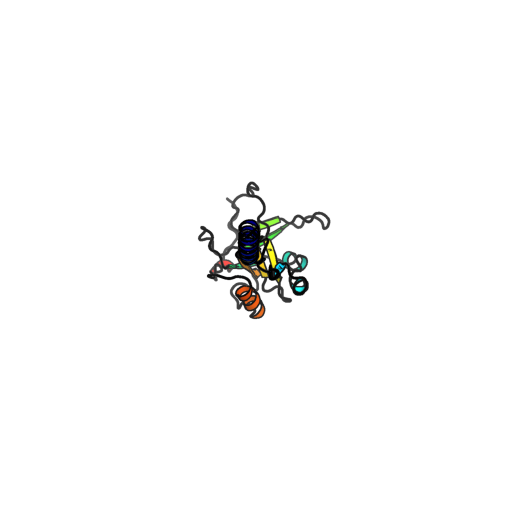Protein AF-A0A023G106-F1 (afdb_monomer_lite)

Foldseek 3Di:
DPPVVVVVVVVVVVVVVVVVVPPPPPPPPADFALLGDPVNVVFQPVVLLLPDADWKWQFKKQDDDPDLDFLWTWHFDDDDDPPDPDTDIDTLPPLDPPPVDDDFDWGWNGADPVSQKTKIWGDDDGLPDQTTITIIGHLVNAPHDDPPVRVVSCPVRHDHDMDGRYDPCSNVDDPPPRD

Secondary structure (DSSP, 8-state):
--HHHHHHHHHHHHHHHHHHH------PPP---TTT-GGGGGG--HHHHHT--SEEEEEEESS--S----S-EEEEEE---TT----EEEETT-SS--TTSPPPPEEEEEE-TTSS-EEEEE--SSTTSPP-EEEEEETTTTTSPPPHHHHHHHHHHS-S--EE---GGGGT---PPP-

InterPro domains:
  IPR012674 Calycin [G3DSA:2.40.128.20] (91-175)
  IPR012674 Calycin [SSF50814] (32-172)

Sequence (179 aa):
MTRITAFSVVVLLFALHLCNEARFAEAYPEKQPFEEAKKNFRYHNVLEAISITGRVYVVMRNYNISTQFLCLYSKRVKAYNETQSNWLLELQHLPDGSTSDPPKLHKLMYINKQRSCLIFVENRKSAREDARCQLMQPAAFAGGRIPLECLYVFNDNCPGSTVTIYRPLCKQLRVLPPK

Radius of gyration: 25.4 Å; chains: 1; bounding box: 67×38×84 Å

pLDDT: mean 77.55, std 18.08, range [32.44, 98.0]

Structure (mmCIF, N/CA/C/O backbone):
data_AF-A0A023G106-F1
#
_entry.id   AF-A0A023G106-F1
#
loop_
_atom_site.group_PDB
_atom_site.id
_atom_site.type_symbol
_atom_site.label_atom_id
_atom_site.label_alt_id
_atom_site.label_comp_id
_atom_site.label_asym_id
_atom_site.label_entity_id
_atom_site.label_seq_id
_atom_site.pdbx_PDB_ins_code
_atom_site.Cartn_x
_atom_site.Cartn_y
_atom_site.Cartn_z
_atom_site.occupancy
_atom_site.B_iso_or_equiv
_atom_site.auth_seq_id
_atom_site.auth_comp_id
_atom_site.auth_asym_id
_atom_site.auth_atom_id
_atom_site.pdbx_PDB_model_num
ATOM 1 N N . MET A 1 1 ? 54.312 6.713 -55.734 1.00 49.53 1 MET A N 1
ATOM 2 C CA . MET A 1 1 ? 52.884 7.106 -55.654 1.00 49.53 1 MET A CA 1
ATOM 3 C C . MET A 1 1 ? 51.944 5.973 -55.199 1.00 49.53 1 MET A C 1
ATOM 5 O O . MET A 1 1 ? 50.740 6.145 -55.251 1.00 49.53 1 MET A O 1
ATOM 9 N N . THR A 1 2 ? 52.450 4.848 -54.675 1.00 52.91 2 THR A N 1
ATOM 10 C CA . THR A 1 2 ? 51.646 3.661 -54.293 1.00 52.91 2 THR A CA 1
ATOM 11 C C . THR A 1 2 ? 51.512 3.426 -52.781 1.00 52.91 2 THR A C 1
ATOM 13 O O . THR A 1 2 ? 50.710 2.605 -52.359 1.00 52.91 2 THR A O 1
ATOM 16 N N . ARG A 1 3 ? 52.275 4.145 -51.941 1.00 51.62 3 ARG A N 1
ATOM 17 C CA . ARG A 1 3 ? 52.233 3.994 -50.471 1.00 51.62 3 ARG A CA 1
ATOM 18 C C . ARG A 1 3 ? 51.171 4.860 -49.780 1.00 51.62 3 ARG A C 1
ATOM 20 O O . ARG A 1 3 ? 50.691 4.491 -48.718 1.00 51.62 3 ARG A O 1
ATOM 27 N N . ILE A 1 4 ? 50.786 5.981 -50.392 1.00 51.75 4 ILE A N 1
ATOM 28 C CA . ILE A 1 4 ? 49.820 6.939 -49.822 1.00 51.75 4 ILE A CA 1
ATOM 29 C C . ILE A 1 4 ? 48.380 6.422 -49.984 1.00 51.75 4 ILE A C 1
ATOM 31 O O . ILE A 1 4 ? 47.559 6.565 -49.082 1.00 51.75 4 ILE A O 1
ATOM 35 N N . THR A 1 5 ? 48.091 5.741 -51.096 1.00 53.41 5 THR A N 1
ATOM 36 C CA . THR A 1 5 ? 46.780 5.138 -51.374 1.00 53.41 5 THR A CA 1
ATOM 37 C C . THR A 1 5 ? 46.470 3.975 -50.432 1.00 53.41 5 THR A C 1
ATOM 39 O O . THR A 1 5 ? 45.361 3.891 -49.915 1.00 53.41 5 THR A O 1
ATOM 42 N N . ALA A 1 6 ? 47.460 3.130 -50.125 1.00 57.78 6 ALA A N 1
ATOM 43 C CA . ALA A 1 6 ? 47.303 2.017 -49.186 1.00 57.78 6 ALA A CA 1
ATOM 44 C C . ALA A 1 6 ? 46.998 2.490 -47.752 1.00 57.78 6 ALA A C 1
ATOM 46 O O . ALA A 1 6 ? 46.154 1.908 -47.076 1.00 57.78 6 ALA A O 1
ATOM 47 N N . PHE A 1 7 ? 47.629 3.582 -47.307 1.00 59.16 7 PHE A N 1
ATOM 48 C CA . PHE A 1 7 ? 47.394 4.154 -45.977 1.00 59.16 7 PHE A CA 1
ATOM 49 C C . PHE A 1 7 ? 45.976 4.730 -45.841 1.00 59.16 7 PHE A C 1
ATOM 51 O O . PHE A 1 7 ? 45.316 4.514 -44.829 1.00 59.16 7 PHE A O 1
ATOM 58 N N . SER A 1 8 ? 45.473 5.394 -46.889 1.00 60.47 8 SER A N 1
ATOM 59 C CA . SER A 1 8 ? 44.097 5.916 -46.931 1.00 60.47 8 SER A CA 1
ATOM 60 C C . SER A 1 8 ? 43.037 4.814 -46.829 1.00 60.47 8 SER A C 1
ATOM 62 O O . SER A 1 8 ? 42.053 4.972 -46.110 1.00 60.47 8 SER A O 1
ATOM 64 N N . VAL A 1 9 ? 43.251 3.6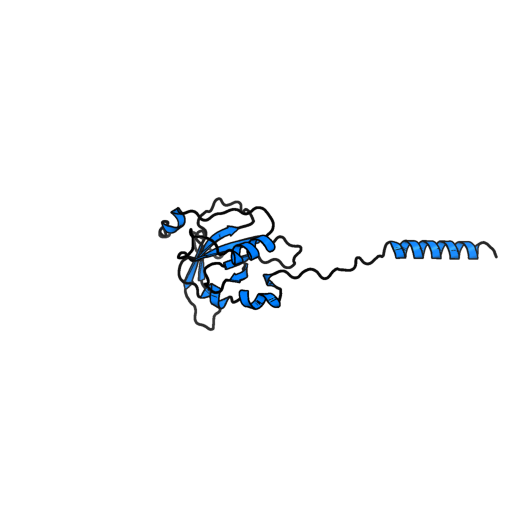75 -47.497 1.00 66.19 9 VAL A N 1
ATOM 65 C CA . VAL A 1 9 ? 42.309 2.542 -47.463 1.00 66.19 9 VAL A CA 1
ATOM 66 C C . VAL A 1 9 ? 42.271 1.886 -46.079 1.00 66.19 9 VAL A C 1
ATOM 68 O O . VAL A 1 9 ? 41.191 1.572 -45.583 1.00 66.19 9 VAL A O 1
ATOM 71 N N . VAL A 1 10 ? 43.421 1.731 -45.416 1.00 68.44 10 VAL A N 1
ATOM 72 C CA . VAL A 1 10 ? 43.486 1.144 -44.064 1.00 68.44 10 VAL A CA 1
ATOM 73 C C . VAL A 1 10 ? 42.825 2.053 -43.023 1.00 68.44 10 VAL A C 1
ATOM 75 O O . VAL A 1 10 ? 42.099 1.557 -42.164 1.00 68.44 10 VAL A O 1
ATOM 78 N N . VAL A 1 11 ? 43.003 3.376 -43.127 1.00 71.81 11 VAL A N 1
ATOM 79 C CA . VAL A 1 11 ? 42.341 4.348 -42.236 1.00 71.81 11 VAL A CA 1
ATOM 80 C C . VAL A 1 11 ? 40.819 4.328 -42.419 1.00 71.81 11 VAL A C 1
ATOM 82 O O . VAL A 1 11 ? 40.089 4.333 -41.430 1.00 71.81 11 VAL A O 1
ATOM 85 N N . LEU A 1 12 ? 40.329 4.234 -43.660 1.00 66.75 12 LEU A N 1
ATOM 86 C CA . LEU A 1 12 ? 38.895 4.114 -43.952 1.00 66.75 12 LEU A CA 1
ATOM 87 C C . LEU A 1 12 ? 38.294 2.808 -43.410 1.00 66.75 12 LEU A C 1
ATOM 89 O O . LEU A 1 12 ? 37.204 2.829 -42.843 1.00 66.75 12 LEU A O 1
ATOM 93 N N . LEU A 1 13 ? 39.005 1.683 -43.527 1.00 66.75 13 LEU A N 1
ATOM 94 C CA . LEU A 1 13 ? 38.556 0.398 -42.979 1.00 66.75 13 LEU A CA 1
ATOM 95 C C . LEU A 1 13 ? 38.524 0.400 -41.443 1.00 66.75 13 LEU A C 1
ATOM 97 O O . LEU A 1 13 ? 37.574 -0.119 -40.860 1.00 66.75 13 LEU A O 1
ATOM 101 N N . PHE A 1 14 ? 39.505 1.032 -40.788 1.00 66.12 14 PHE A N 1
ATOM 102 C CA . PHE A 1 14 ? 39.501 1.218 -39.332 1.00 66.12 14 PHE A CA 1
ATOM 103 C C . PHE A 1 14 ? 38.370 2.142 -38.868 1.00 66.12 14 PHE A C 1
ATOM 105 O O . PHE A 1 14 ? 37.708 1.835 -37.879 1.00 66.12 14 PHE A O 1
ATOM 112 N N . ALA A 1 15 ? 38.095 3.230 -39.594 1.00 66.75 15 ALA A N 1
ATOM 113 C CA . ALA A 1 15 ? 36.966 4.112 -39.302 1.00 66.75 15 ALA A CA 1
ATOM 114 C C . ALA A 1 15 ? 35.620 3.378 -39.439 1.00 66.75 15 ALA A C 1
ATOM 116 O O . ALA A 1 15 ? 34.765 3.505 -38.569 1.00 66.75 15 ALA A O 1
ATOM 117 N N . LEU A 1 16 ? 35.456 2.539 -40.469 1.00 62.75 16 LEU A N 1
ATOM 118 C CA . LEU A 1 16 ? 34.264 1.701 -40.645 1.00 62.75 16 LEU A CA 1
ATOM 119 C C . LEU A 1 16 ? 34.123 0.630 -39.547 1.00 62.75 16 LEU A C 1
ATOM 121 O O . LEU A 1 16 ? 33.004 0.344 -39.124 1.00 62.75 16 LEU A O 1
ATOM 125 N N . HIS A 1 17 ? 35.230 0.065 -39.050 1.00 60.53 17 HIS A N 1
ATOM 126 C CA . HIS A 1 17 ? 35.218 -0.853 -37.902 1.00 60.53 17 HIS A CA 1
ATOM 127 C C . HIS A 1 17 ? 34.831 -0.145 -36.597 1.00 60.53 17 HIS A C 1
ATOM 129 O O . HIS A 1 17 ? 33.982 -0.643 -35.860 1.00 60.53 17 HIS A O 1
ATOM 135 N N . LEU A 1 18 ? 35.376 1.049 -36.347 1.00 58.38 18 LEU A N 1
ATOM 136 C CA . LEU A 1 18 ? 35.023 1.877 -35.189 1.00 58.38 18 LEU A CA 1
ATOM 137 C C . LEU A 1 18 ? 33.567 2.377 -35.252 1.00 58.38 18 LEU A C 1
ATOM 139 O O . LEU A 1 18 ? 32.902 2.465 -34.222 1.00 58.38 18 LEU A O 1
ATOM 143 N N . CYS A 1 19 ? 33.028 2.631 -36.450 1.00 58.84 19 CYS A N 1
ATOM 144 C CA . CYS A 1 19 ? 31.607 2.938 -36.638 1.00 58.84 19 CYS A CA 1
ATOM 145 C C . CYS A 1 19 ? 30.682 1.742 -36.356 1.00 58.84 19 CYS A C 1
ATOM 147 O O . CYS A 1 19 ? 29.508 1.949 -36.061 1.00 58.84 19 CYS A O 1
ATOM 149 N N . ASN A 1 20 ? 31.181 0.504 -36.431 1.00 56.38 20 ASN A N 1
ATOM 150 C CA . ASN A 1 20 ? 30.381 -0.698 -36.180 1.00 56.38 20 ASN A CA 1
ATOM 151 C C . ASN A 1 20 ? 30.248 -1.010 -34.675 1.00 56.38 20 ASN A C 1
ATOM 153 O O . ASN A 1 20 ? 29.230 -1.560 -34.260 1.00 56.38 20 ASN A O 1
ATOM 157 N N . GLU A 1 21 ? 31.240 -0.621 -33.866 1.00 54.44 21 GLU A N 1
ATOM 158 C CA . GLU A 1 21 ? 31.198 -0.665 -32.391 1.00 54.44 21 GLU A CA 1
ATOM 159 C C . GLU A 1 21 ? 30.330 0.467 -31.813 1.00 54.44 21 GLU A C 1
ATOM 161 O O . GLU A 1 21 ? 29.665 0.298 -30.794 1.00 54.44 21 GLU A O 1
ATOM 166 N N . ALA A 1 22 ? 30.240 1.606 -32.509 1.00 51.50 22 ALA A N 1
ATOM 167 C CA . ALA A 1 22 ? 29.330 2.702 -32.180 1.00 51.50 22 ALA A CA 1
ATOM 168 C C . ALA A 1 22 ? 27.894 2.460 -32.689 1.00 51.50 22 ALA A C 1
ATOM 170 O O . ALA A 1 22 ? 27.212 3.387 -33.137 1.00 51.50 22 ALA A O 1
ATOM 171 N N . ARG A 1 23 ? 27.393 1.221 -32.606 1.00 55.25 23 ARG A N 1
ATOM 172 C CA . ARG A 1 23 ? 25.944 1.013 -32.617 1.00 55.25 23 ARG A CA 1
ATOM 173 C C . ARG A 1 23 ? 25.420 1.615 -31.325 1.00 55.25 23 ARG A C 1
ATOM 175 O O . ARG A 1 23 ? 25.536 1.015 -30.261 1.00 55.25 23 ARG A O 1
ATOM 182 N N . PHE A 1 24 ? 24.866 2.820 -31.428 1.00 48.75 24 PHE A N 1
ATOM 183 C CA . PHE A 1 24 ? 23.940 3.341 -30.438 1.00 48.75 24 PHE A CA 1
ATOM 184 C C . PHE A 1 24 ? 22.971 2.206 -30.112 1.00 48.75 24 PHE A C 1
ATOM 186 O O . PHE A 1 24 ? 22.191 1.794 -30.970 1.00 48.75 24 PHE A O 1
ATOM 193 N N . ALA A 1 25 ? 23.068 1.654 -28.902 1.00 55.44 25 ALA A N 1
ATOM 194 C CA . ALA A 1 25 ? 21.977 0.884 -28.348 1.00 55.44 25 ALA A CA 1
ATOM 195 C C . ALA A 1 25 ? 20.777 1.823 -28.421 1.00 55.44 25 ALA A C 1
ATOM 197 O O . ALA A 1 25 ? 20.755 2.840 -27.723 1.00 55.44 25 ALA A O 1
ATOM 198 N N . GLU A 1 26 ? 19.851 1.561 -29.343 1.00 47.78 26 GLU A N 1
ATOM 199 C CA . GLU A 1 26 ? 18.590 2.280 -29.385 1.00 47.78 26 GLU A CA 1
ATOM 200 C C . GLU A 1 26 ? 18.023 2.193 -27.972 1.00 47.78 26 GLU A C 1
ATOM 202 O O . GLU A 1 26 ? 17.746 1.103 -27.463 1.00 47.78 26 GLU A O 1
ATOM 207 N N . ALA A 1 27 ? 17.958 3.335 -27.287 1.00 57.91 27 ALA A N 1
ATOM 208 C CA . ALA A 1 27 ? 17.337 3.425 -25.986 1.00 57.91 27 ALA A CA 1
ATOM 209 C C . ALA A 1 27 ? 15.852 3.144 -26.210 1.00 57.91 27 ALA A C 1
ATOM 211 O O . ALA A 1 27 ? 15.074 4.059 -26.476 1.00 57.91 27 ALA A O 1
ATOM 212 N N . TYR A 1 28 ? 15.469 1.865 -26.174 1.00 55.12 28 TYR A N 1
ATOM 213 C CA . TYR A 1 28 ? 14.073 1.470 -26.188 1.00 55.12 28 TYR A CA 1
ATOM 214 C C . TYR A 1 28 ? 13.402 2.259 -25.063 1.00 55.12 28 TYR A C 1
ATOM 216 O O . TYR A 1 28 ? 13.918 2.224 -23.936 1.00 55.12 28 TYR A O 1
ATOM 224 N N . PRO A 1 29 ? 12.338 3.034 -25.348 1.00 64.25 29 PRO A N 1
ATOM 225 C CA . PRO A 1 29 ? 11.750 3.917 -24.359 1.00 64.25 29 PRO A CA 1
ATOM 226 C C . PRO A 1 29 ? 11.414 3.088 -23.127 1.00 64.25 29 PRO A C 1
ATOM 228 O O . PRO A 1 29 ? 10.677 2.102 -23.202 1.00 64.25 29 PRO A O 1
ATOM 231 N N . GLU A 1 30 ? 12.043 3.442 -22.008 1.00 69.75 30 GLU A N 1
ATOM 232 C CA . GLU A 1 30 ? 11.903 2.677 -20.784 1.00 69.75 30 GLU A CA 1
ATOM 233 C C . GLU A 1 30 ? 10.422 2.643 -20.410 1.00 69.75 30 GLU A C 1
ATOM 235 O O . GLU A 1 30 ? 9.760 3.683 -20.344 1.00 69.75 30 GLU A O 1
ATOM 240 N N . LYS A 1 31 ? 9.878 1.435 -20.218 1.00 81.44 31 LYS A N 1
ATOM 241 C CA . LYS A 1 31 ? 8.476 1.267 -19.839 1.00 81.44 31 LYS A CA 1
ATOM 242 C C . LYS A 1 31 ? 8.258 2.036 -18.541 1.00 81.44 31 LYS A C 1
ATOM 244 O O . LYS A 1 31 ? 8.803 1.667 -17.511 1.00 81.44 31 LYS A O 1
ATOM 249 N N . GLN A 1 32 ? 7.452 3.090 -18.591 1.00 88.88 32 GLN A N 1
ATOM 250 C CA . GLN A 1 32 ? 7.155 3.898 -17.416 1.00 88.88 32 GLN A CA 1
ATOM 251 C C . GLN A 1 32 ? 6.528 3.025 -16.304 1.00 88.88 32 GLN A C 1
ATOM 253 O O . GLN A 1 32 ? 5.635 2.223 -16.613 1.00 88.88 32 GLN A O 1
ATOM 258 N N . PRO A 1 33 ? 6.955 3.168 -15.032 1.00 92.56 33 PRO A N 1
ATOM 259 C CA . PRO A 1 33 ? 6.344 2.467 -13.903 1.00 92.56 33 PRO A CA 1
ATOM 260 C C . PRO A 1 33 ? 4.827 2.684 -13.819 1.00 92.56 33 PRO A C 1
ATOM 262 O O . PRO A 1 33 ? 4.320 3.734 -14.220 1.00 92.56 33 PRO A O 1
ATOM 265 N N . PHE A 1 34 ? 4.090 1.708 -13.274 1.00 94.00 34 PHE A N 1
ATOM 266 C CA . PHE A 1 34 ? 2.625 1.772 -13.169 1.00 94.00 34 PHE A CA 1
ATOM 267 C C . PHE A 1 34 ? 2.150 3.052 -12.486 1.00 94.00 34 PHE A C 1
ATOM 269 O O . PHE A 1 34 ? 1.253 3.720 -13.003 1.00 94.00 34 PHE A O 1
ATOM 276 N N . GLU A 1 35 ? 2.781 3.380 -11.359 1.00 92.00 35 GLU A N 1
ATOM 277 C CA . GLU A 1 35 ? 2.484 4.525 -10.502 1.00 92.00 35 GLU A CA 1
ATOM 278 C C . GLU A 1 35 ? 2.799 5.880 -11.164 1.00 92.00 35 GLU A C 1
ATOM 280 O O . GLU A 1 35 ? 2.272 6.908 -10.750 1.00 92.00 35 GLU A O 1
ATOM 285 N N . GLU A 1 36 ? 3.592 5.877 -12.238 1.00 91.62 36 GLU A N 1
ATOM 286 C CA . GLU A 1 36 ? 3.978 7.073 -12.995 1.00 91.62 36 GLU A CA 1
ATOM 287 C C . GLU A 1 36 ? 3.177 7.223 -14.301 1.00 91.62 36 GLU A C 1
ATOM 289 O O . GLU A 1 36 ? 3.046 8.317 -14.852 1.00 91.62 36 GLU A O 1
ATOM 294 N N . ALA A 1 37 ? 2.607 6.133 -14.822 1.00 91.75 37 ALA A N 1
ATOM 295 C CA . ALA A 1 37 ? 1.931 6.134 -16.112 1.00 91.75 37 ALA A CA 1
ATOM 296 C C . ALA A 1 37 ? 0.587 6.885 -16.071 1.00 91.75 37 ALA A C 1
ATOM 298 O O . ALA A 1 37 ? -0.357 6.471 -15.398 1.00 91.75 37 ALA A O 1
ATOM 299 N N . LYS A 1 38 ? 0.443 7.931 -16.900 1.00 94.00 38 LYS A N 1
ATOM 300 C CA . LYS A 1 38 ? -0.760 8.793 -16.967 1.00 94.00 38 LYS A CA 1
ATOM 301 C C . LYS A 1 38 ? -2.078 8.022 -17.116 1.00 94.00 38 LYS A C 1
ATOM 303 O O . LYS A 1 38 ? -3.087 8.388 -16.519 1.00 94.00 38 LYS A O 1
ATOM 308 N N . LYS A 1 39 ? -2.075 6.925 -17.882 1.00 94.94 39 LYS A N 1
ATOM 309 C CA . LYS A 1 39 ? -3.253 6.058 -18.081 1.00 94.94 39 LYS A CA 1
ATOM 310 C C . LYS A 1 39 ? -3.794 5.441 -16.779 1.00 94.94 39 LYS A C 1
ATOM 312 O O . LYS A 1 39 ? -4.968 5.086 -16.719 1.00 94.94 39 LYS A O 1
ATOM 317 N N . ASN A 1 40 ? -2.958 5.338 -15.744 1.00 95.50 40 ASN A N 1
ATOM 318 C CA . ASN A 1 40 ? -3.290 4.733 -14.457 1.00 95.50 40 ASN A CA 1
ATOM 319 C C . ASN A 1 40 ? -3.707 5.755 -13.392 1.00 95.50 40 ASN A C 1
ATOM 321 O O . ASN A 1 40 ? -4.156 5.348 -12.326 1.00 95.50 40 ASN A O 1
ATOM 325 N N . PHE A 1 41 ? -3.652 7.064 -13.668 1.00 94.44 41 PHE A N 1
ATOM 326 C CA . PHE A 1 41 ? -3.894 8.112 -12.661 1.00 94.44 41 PHE A CA 1
ATOM 327 C C . PHE A 1 41 ? -5.265 8.024 -11.977 1.00 94.44 41 PHE A C 1
ATOM 329 O O . PHE A 1 41 ? -5.411 8.435 -10.829 1.00 94.44 41 PHE A O 1
ATOM 336 N N . ARG A 1 42 ? -6.254 7.398 -12.629 1.00 95.25 42 ARG A N 1
ATOM 337 C CA . ARG A 1 42 ? -7.556 7.064 -12.025 1.00 95.25 42 ARG A CA 1
ATOM 338 C C . ARG A 1 42 ? -7.468 6.185 -10.766 1.00 95.25 42 ARG A C 1
ATOM 340 O O . ARG A 1 42 ? -8.449 6.104 -10.040 1.00 95.25 42 ARG A O 1
ATOM 347 N N . TYR A 1 43 ? -6.344 5.506 -10.535 1.00 96.75 43 TYR A N 1
ATOM 348 C CA . TYR A 1 43 ? -6.089 4.652 -9.371 1.00 96.75 43 TYR A CA 1
ATOM 349 C C . TYR A 1 43 ? -5.153 5.306 -8.345 1.00 96.75 43 TYR A C 1
ATOM 351 O O . TYR A 1 43 ? -4.799 4.663 -7.362 1.00 96.75 43 TYR A O 1
ATOM 359 N N . HIS A 1 44 ? -4.714 6.551 -8.566 1.00 95.06 44 HIS A N 1
ATOM 360 C CA . HIS A 1 44 ? -3.712 7.230 -7.732 1.00 95.06 44 HIS A CA 1
ATOM 361 C C . HIS A 1 44 ? -4.330 8.379 -6.919 1.00 95.06 44 HIS A C 1
ATOM 363 O O . HIS A 1 44 ? -3.658 9.357 -6.590 1.00 95.06 44 HIS A O 1
ATOM 369 N N . ASN A 1 45 ? -5.622 8.288 -6.586 1.00 92.31 45 ASN A N 1
ATOM 370 C CA . ASN A 1 45 ? -6.289 9.306 -5.783 1.00 92.31 45 ASN A CA 1
ATOM 371 C C . ASN A 1 45 ? -5.854 9.209 -4.311 1.00 92.31 45 ASN A C 1
ATOM 373 O O . ASN A 1 45 ? -6.433 8.470 -3.512 1.00 92.31 45 ASN A O 1
ATOM 377 N N . VAL A 1 46 ? -4.831 9.984 -3.946 1.00 88.12 46 VAL A N 1
ATOM 378 C CA . VAL A 1 46 ? -4.306 10.027 -2.574 1.00 88.12 46 VAL A CA 1
ATOM 379 C C . VAL A 1 46 ? -5.376 10.489 -1.583 1.00 88.12 46 VAL A C 1
ATOM 381 O O . VAL A 1 46 ? -5.401 9.987 -0.462 1.00 88.12 46 VAL A O 1
ATOM 384 N N . LEU A 1 47 ? -6.307 11.362 -1.997 1.00 87.94 47 LEU A N 1
ATOM 385 C CA . LEU A 1 47 ? -7.408 11.809 -1.137 1.00 87.94 47 LEU A CA 1
ATOM 386 C C . LEU A 1 47 ? -8.323 10.644 -0.730 1.00 87.94 47 LEU A C 1
ATOM 388 O O . LEU A 1 47 ? -8.774 10.578 0.414 1.00 87.94 47 LEU A O 1
ATOM 392 N N . GLU A 1 48 ? -8.547 9.674 -1.620 1.00 91.62 48 GLU A N 1
ATOM 393 C CA . GLU A 1 48 ? -9.308 8.468 -1.279 1.00 91.62 48 GLU A CA 1
ATOM 394 C C . GLU A 1 48 ? -8.567 7.600 -0.263 1.00 91.62 48 GLU A C 1
ATOM 396 O O . GLU A 1 48 ? -9.188 7.147 0.699 1.00 91.62 48 GLU A O 1
ATOM 401 N N . ALA A 1 49 ? -7.251 7.428 -0.418 1.00 90.38 49 ALA A N 1
ATOM 402 C CA . ALA A 1 49 ? -6.438 6.655 0.518 1.00 90.38 49 ALA A CA 1
ATOM 403 C C . ALA A 1 49 ? -6.405 7.290 1.919 1.00 90.38 49 ALA A C 1
ATOM 405 O O . ALA A 1 49 ? -6.641 6.602 2.913 1.00 90.38 49 ALA A O 1
ATOM 406 N N . ILE A 1 50 ? -6.188 8.607 2.015 1.00 86.06 50 ILE A N 1
ATOM 407 C CA . ILE A 1 50 ? -6.157 9.314 3.310 1.00 86.06 50 ILE A CA 1
ATOM 408 C C . ILE A 1 50 ? -7.540 9.430 3.959 1.00 86.06 50 ILE A C 1
ATOM 410 O O . ILE A 1 50 ? -7.623 9.674 5.164 1.00 86.06 50 ILE A O 1
ATOM 414 N N . SER A 1 51 ? -8.625 9.296 3.185 1.00 89.12 51 SER A N 1
ATOM 415 C CA . SER A 1 51 ? -9.998 9.349 3.705 1.00 89.12 51 SER A CA 1
ATOM 416 C C . SER A 1 51 ? -10.393 8.096 4.492 1.00 89.12 51 SER A C 1
ATOM 418 O O . SER A 1 51 ? -11.390 8.127 5.214 1.00 89.12 51 SER A O 1
ATOM 420 N N . ILE A 1 52 ? -9.623 7.007 4.374 1.00 90.38 52 ILE A N 1
ATOM 421 C CA . ILE A 1 52 ? -9.902 5.741 5.055 1.00 90.38 52 ILE A CA 1
ATOM 422 C C . ILE A 1 52 ? -9.765 5.926 6.568 1.00 90.38 52 ILE A C 1
ATOM 424 O O . ILE A 1 52 ? -8.749 6.401 7.078 1.00 90.38 52 ILE A O 1
ATOM 428 N N . THR A 1 53 ? -10.807 5.536 7.297 1.00 87.44 53 THR A N 1
ATOM 429 C CA . THR A 1 53 ? -10.855 5.622 8.755 1.00 87.44 53 THR A CA 1
ATOM 430 C C . THR A 1 53 ? -10.395 4.316 9.405 1.00 87.44 53 THR A C 1
ATOM 432 O O . THR A 1 53 ? -10.572 3.221 8.871 1.00 87.44 53 THR A O 1
ATOM 435 N N . GLY A 1 54 ? -9.801 4.425 10.595 1.00 87.62 54 GLY A N 1
ATOM 436 C CA . GLY A 1 54 ? -9.309 3.270 11.346 1.00 87.62 54 GLY A CA 1
ATOM 437 C C . GLY A 1 54 ? -7.943 2.762 10.876 1.00 87.62 54 GLY A C 1
ATOM 438 O O . GLY A 1 54 ? -7.150 3.504 10.301 1.00 87.62 54 GLY A O 1
ATOM 439 N N . ARG A 1 55 ? -7.639 1.502 11.211 1.00 89.75 55 ARG A N 1
ATOM 440 C CA . ARG A 1 55 ? -6.369 0.855 10.857 1.00 89.75 55 ARG A CA 1
ATOM 441 C C . ARG A 1 55 ? -6.408 0.355 9.417 1.00 89.75 55 ARG A C 1
ATOM 443 O O . ARG A 1 55 ? -7.375 -0.295 9.014 1.00 89.75 55 ARG A O 1
ATOM 450 N N . VAL A 1 56 ? -5.319 0.569 8.694 1.00 93.12 56 VAL A N 1
ATOM 451 C CA . VAL A 1 56 ? -5.050 -0.013 7.381 1.00 93.12 56 VAL A CA 1
ATOM 452 C C . VAL A 1 56 ? -3.840 -0.923 7.526 1.00 93.12 56 VAL A C 1
ATOM 454 O O . VAL A 1 56 ? -2.730 -0.458 7.765 1.00 93.12 56 VAL A O 1
ATOM 457 N N . TYR A 1 57 ? -4.064 -2.230 7.454 1.00 93.44 57 TYR A N 1
ATOM 458 C CA . TYR A 1 57 ? -3.036 -3.237 7.690 1.00 93.44 57 TYR A CA 1
ATOM 459 C C . TYR A 1 57 ? -2.254 -3.527 6.418 1.00 93.44 57 TYR A C 1
ATOM 461 O O . TYR A 1 57 ? -2.852 -3.705 5.361 1.00 93.44 57 TYR A O 1
ATOM 469 N N . VAL A 1 58 ? -0.938 -3.674 6.536 1.00 93.06 58 VAL A N 1
ATOM 470 C CA . VAL A 1 58 ? -0.108 -4.303 5.511 1.00 93.06 58 VAL A CA 1
ATOM 471 C C . VAL A 1 58 ? -0.399 -5.799 5.531 1.00 93.06 58 VAL A C 1
ATOM 473 O O . VAL A 1 58 ? -0.152 -6.488 6.523 1.00 93.06 58 VAL A O 1
ATOM 476 N N . VAL A 1 59 ? -0.947 -6.301 4.430 1.00 94.31 59 VAL A N 1
ATOM 477 C CA . VAL A 1 59 ? -1.300 -7.711 4.273 1.00 94.31 59 VAL A CA 1
ATOM 478 C C . VAL A 1 59 ? -0.117 -8.494 3.729 1.00 94.31 59 VAL A C 1
ATOM 480 O O . VAL A 1 59 ? 0.265 -9.512 4.311 1.00 94.31 59 VAL A O 1
ATOM 483 N N . MET A 1 60 ? 0.504 -7.984 2.666 1.00 92.56 60 MET A N 1
ATOM 484 C CA . MET A 1 60 ? 1.654 -8.610 2.017 1.00 92.56 60 MET A CA 1
ATOM 485 C C . MET A 1 60 ? 2.628 -7.581 1.441 1.00 92.56 60 MET A C 1
ATOM 487 O O . MET A 1 60 ? 2.270 -6.424 1.213 1.00 92.56 60 MET A O 1
ATOM 491 N N . ARG A 1 61 ? 3.861 -8.024 1.200 1.00 93.19 61 ARG A N 1
ATOM 492 C CA . ARG A 1 61 ? 4.937 -7.248 0.569 1.00 93.19 61 ARG A CA 1
ATOM 493 C C . ARG A 1 61 ? 5.865 -8.162 -0.229 1.00 93.19 61 ARG A C 1
ATOM 495 O O . ARG A 1 61 ? 5.963 -9.341 0.103 1.00 93.19 61 ARG A O 1
ATOM 502 N N . ASN A 1 62 ? 6.569 -7.627 -1.221 1.00 93.44 62 ASN A N 1
ATOM 503 C CA . ASN A 1 62 ? 7.515 -8.380 -2.064 1.00 93.44 62 ASN A CA 1
ATOM 504 C C . ASN A 1 62 ? 8.992 -8.167 -1.681 1.00 93.44 62 ASN A C 1
ATOM 506 O O . ASN A 1 62 ? 9.900 -8.428 -2.462 1.00 93.44 62 ASN A O 1
ATOM 510 N N . TYR A 1 63 ? 9.243 -7.660 -0.477 1.00 88.19 63 TYR A N 1
ATOM 511 C CA . TYR A 1 63 ? 10.586 -7.455 0.042 1.00 88.19 63 TYR A CA 1
ATOM 512 C C . TYR A 1 63 ? 10.646 -7.853 1.508 1.00 88.19 63 TYR A C 1
ATOM 514 O O . TYR A 1 63 ? 9.684 -7.697 2.271 1.00 88.19 63 TYR A O 1
ATOM 522 N N . ASN A 1 64 ? 11.801 -8.368 1.914 1.00 73.44 64 ASN A N 1
ATOM 523 C CA . ASN A 1 64 ? 12.060 -8.624 3.315 1.00 73.44 64 ASN A CA 1
ATOM 524 C C . ASN A 1 64 ? 12.668 -7.377 3.960 1.00 73.44 64 ASN A C 1
ATOM 526 O O . ASN A 1 64 ? 13.499 -6.688 3.369 1.00 73.44 64 ASN A O 1
ATOM 530 N N . ILE A 1 65 ? 12.266 -7.096 5.189 1.00 66.81 65 ILE A N 1
ATOM 531 C CA . ILE A 1 65 ? 13.013 -6.199 6.067 1.00 66.81 65 ILE A CA 1
ATOM 532 C C . ILE A 1 65 ? 13.499 -7.061 7.222 1.00 66.81 65 ILE A C 1
ATOM 534 O O . ILE A 1 65 ? 12.825 -8.021 7.580 1.00 66.81 65 ILE A O 1
ATOM 538 N N . SER A 1 66 ? 14.639 -6.713 7.816 1.00 56.84 66 SER A N 1
ATOM 539 C CA . SER A 1 66 ? 15.266 -7.437 8.941 1.00 56.84 66 SER A CA 1
ATOM 540 C C . SER A 1 66 ? 14.348 -7.629 10.168 1.00 56.84 66 SER A C 1
ATOM 542 O O . SER A 1 66 ? 14.715 -8.236 11.167 1.00 56.84 66 SER A O 1
ATOM 544 N N . THR A 1 67 ? 13.126 -7.107 10.122 1.00 58.09 67 THR A N 1
ATOM 545 C CA . THR A 1 67 ? 12.190 -7.146 11.223 1.00 58.09 67 THR A CA 1
ATOM 546 C C . THR A 1 67 ? 11.150 -8.249 11.030 1.00 58.09 67 THR A C 1
ATOM 548 O O . THR A 1 67 ? 10.439 -8.322 10.024 1.00 58.09 67 THR A O 1
ATOM 551 N N . GLN A 1 68 ? 11.009 -9.090 12.055 1.00 58.38 68 GLN A N 1
ATOM 552 C CA . GLN A 1 68 ? 9.948 -10.097 12.182 1.00 58.38 68 GLN A CA 1
ATOM 553 C C . GLN A 1 68 ? 8.571 -9.463 12.476 1.00 58.38 68 GLN A C 1
ATOM 555 O O . GLN A 1 68 ? 7.652 -10.143 12.930 1.00 58.38 68 GLN A O 1
ATOM 560 N N . PHE A 1 69 ? 8.421 -8.150 12.273 1.00 67.12 69 PHE A N 1
ATOM 561 C CA . PHE A 1 69 ? 7.238 -7.407 12.679 1.00 67.12 69 PHE A CA 1
ATOM 562 C C . PHE A 1 69 ? 6.037 -7.788 11.812 1.00 67.12 69 PHE A C 1
ATOM 564 O O . PHE A 1 69 ? 5.934 -7.438 10.633 1.00 67.12 69 PHE A O 1
ATOM 571 N N . LEU A 1 70 ? 5.129 -8.532 12.434 1.00 80.50 70 LEU A N 1
ATOM 572 C CA . LEU A 1 70 ? 3.814 -8.872 11.913 1.00 80.50 70 LEU A CA 1
ATOM 573 C C . LEU A 1 70 ? 2.824 -7.747 12.228 1.00 80.50 70 LEU A C 1
ATOM 575 O O . LEU A 1 70 ? 3.096 -6.857 13.032 1.00 80.50 70 LEU A O 1
ATOM 579 N N . CYS A 1 71 ? 1.645 -7.810 11.612 1.00 86.69 71 CYS A N 1
ATOM 580 C CA . CYS A 1 71 ? 0.522 -6.919 11.914 1.00 86.69 71 CYS A CA 1
ATOM 581 C C . CYS A 1 71 ? 0.729 -5.427 11.624 1.00 86.69 71 CYS A C 1
ATOM 583 O O . CYS A 1 71 ? -0.117 -4.644 12.039 1.00 86.69 71 CYS A O 1
ATOM 585 N N . LEU A 1 72 ? 1.772 -5.035 10.878 1.00 87.12 72 LEU A N 1
ATOM 586 C CA . LEU A 1 72 ? 2.022 -3.635 10.518 1.00 87.12 72 LEU A CA 1
ATOM 587 C C . LEU A 1 72 ? 0.748 -2.953 10.005 1.00 87.12 72 LEU A C 1
ATOM 589 O O . LEU A 1 72 ? 0.070 -3.475 9.121 1.00 87.12 72 LEU A O 1
ATOM 593 N N . TYR A 1 73 ? 0.441 -1.778 10.546 1.00 88.12 73 TYR A N 1
ATOM 594 C CA . TYR A 1 73 ? -0.656 -0.940 10.085 1.00 88.12 73 TYR A CA 1
ATOM 595 C C . TYR A 1 73 ? -0.252 0.528 10.054 1.00 88.12 73 TYR A C 1
ATOM 597 O O . TYR A 1 73 ? 0.684 0.940 10.743 1.00 88.12 73 TYR A O 1
ATOM 605 N N . SER A 1 74 ? -1.017 1.308 9.297 1.00 86.19 74 SER A N 1
ATOM 606 C CA . SER A 1 74 ? -1.101 2.757 9.437 1.00 86.19 74 SER A CA 1
ATOM 607 C C . SER A 1 74 ? -2.484 3.159 9.946 1.00 86.19 74 SER A C 1
ATOM 609 O O . SER A 1 74 ? -3.491 2.492 9.685 1.00 86.19 74 SER A O 1
ATOM 611 N N . LYS A 1 75 ? -2.541 4.234 10.728 1.00 85.12 75 LYS A N 1
ATOM 612 C CA . LYS A 1 75 ? -3.792 4.841 11.188 1.00 85.12 75 LYS A CA 1
ATOM 613 C C . LYS A 1 75 ? -3.630 6.353 11.208 1.00 85.12 75 LYS A C 1
ATOM 615 O O . LYS A 1 75 ? -2.644 6.868 11.726 1.00 85.12 75 LYS A O 1
ATOM 620 N N . ARG A 1 76 ? -4.617 7.076 10.685 1.00 80.19 76 ARG A N 1
ATOM 621 C CA . ARG A 1 76 ? -4.665 8.539 10.793 1.00 80.19 76 ARG A CA 1
ATOM 622 C C . ARG A 1 76 ? -4.951 8.939 12.243 1.00 80.19 76 ARG A C 1
ATOM 624 O O . ARG A 1 76 ? -5.988 8.552 12.785 1.00 80.19 76 ARG A O 1
ATOM 631 N N . VAL A 1 77 ? -4.044 9.700 12.857 1.00 70.38 77 VAL A N 1
ATOM 632 C CA . VAL A 1 77 ? -4.141 10.133 14.266 1.00 70.38 77 VAL A CA 1
ATOM 633 C C . VAL A 1 77 ? -4.806 11.492 14.381 1.00 70.38 77 VAL A C 1
ATOM 635 O O . VAL A 1 77 ? -5.704 11.671 15.198 1.00 70.38 77 VAL A O 1
ATOM 638 N N . LYS A 1 78 ? -4.381 12.453 13.555 1.00 66.69 78 LYS A N 1
ATOM 639 C CA . LYS A 1 78 ? -4.878 13.825 13.626 1.00 66.69 78 LYS A CA 1
ATOM 640 C C . LYS A 1 78 ? -4.998 14.437 12.245 1.00 66.69 78 LYS A C 1
ATOM 642 O O . LYS A 1 78 ? -4.117 14.264 11.401 1.00 66.69 78 LYS A O 1
ATOM 647 N N . ALA A 1 79 ? -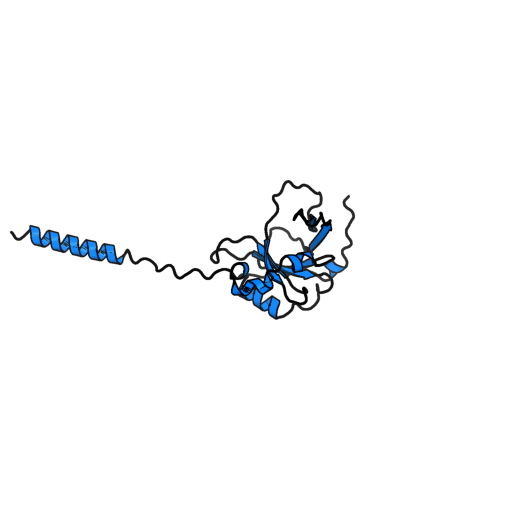6.100 15.154 12.062 1.00 59.75 79 ALA A N 1
ATOM 648 C CA . ALA A 1 79 ? -6.297 16.031 10.937 1.00 59.75 79 ALA A CA 1
ATOM 649 C C . ALA A 1 79 ? -5.801 17.445 11.288 1.00 59.75 79 ALA A C 1
ATOM 651 O O . ALA A 1 79 ? -6.329 18.033 12.228 1.00 59.75 79 ALA A O 1
ATOM 652 N N . TYR A 1 80 ? -4.784 17.970 10.599 1.00 54.59 80 TYR A N 1
ATOM 653 C CA . TYR A 1 80 ? -4.478 19.406 10.640 1.00 54.59 80 TYR A CA 1
ATOM 654 C C . TYR A 1 80 ? -5.286 20.096 9.529 1.00 54.59 80 TYR A C 1
ATOM 656 O O . TYR A 1 80 ? -5.616 19.448 8.541 1.00 54.59 80 TYR A O 1
ATOM 664 N N . ASN A 1 81 ? -5.708 21.349 9.744 1.00 53.62 81 ASN A N 1
ATOM 665 C CA . ASN A 1 81 ? -6.633 22.084 8.863 1.00 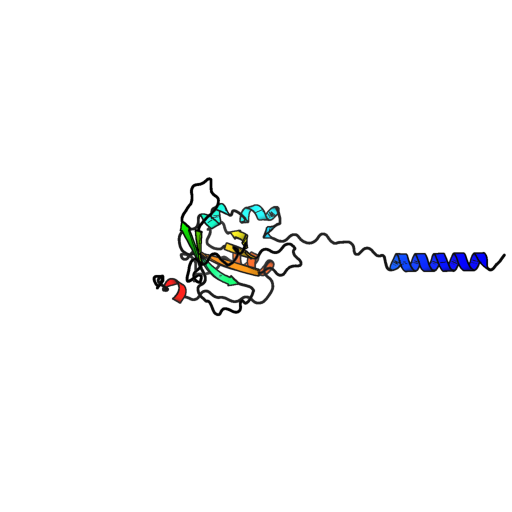53.62 81 ASN A CA 1
ATOM 666 C C . ASN A 1 81 ? -6.294 21.946 7.366 1.00 53.62 81 ASN A C 1
ATOM 668 O O . ASN A 1 81 ? -5.127 21.825 7.009 1.00 53.62 81 ASN A O 1
ATOM 672 N N . GLU A 1 82 ? -7.315 22.044 6.503 1.00 52.47 82 GLU A N 1
ATOM 673 C CA . GLU A 1 82 ? -7.290 21.766 5.049 1.00 52.47 82 GLU A CA 1
ATOM 674 C C . GLU A 1 82 ? -6.153 22.436 4.249 1.00 52.47 82 GLU A C 1
ATOM 676 O O . GLU A 1 82 ? -5.817 21.984 3.157 1.00 52.47 82 GLU A O 1
ATOM 681 N N . THR A 1 83 ? -5.532 23.487 4.787 1.00 50.69 83 THR A N 1
ATOM 682 C CA . THR A 1 83 ? -4.418 24.225 4.176 1.00 50.69 83 THR A CA 1
ATOM 683 C C . THR A 1 83 ? -3.020 23.747 4.584 1.00 50.69 83 THR A C 1
ATOM 685 O O . THR A 1 83 ? -2.039 24.154 3.963 1.00 50.69 83 THR A O 1
ATOM 688 N N . GLN A 1 84 ? -2.889 22.871 5.584 1.00 45.53 84 GLN A N 1
ATOM 689 C CA . GLN A 1 84 ? -1.625 22.236 5.962 1.00 45.53 84 GLN A CA 1
ATOM 690 C C . GLN A 1 84 ? -1.695 20.744 5.638 1.00 45.53 84 GLN A C 1
ATOM 692 O O . GLN A 1 84 ? -2.211 19.950 6.418 1.00 45.53 84 GLN A O 1
ATOM 697 N N . SER A 1 85 ? -1.129 20.360 4.493 1.00 48.09 85 SER A N 1
ATOM 698 C CA . SER A 1 85 ? -1.061 18.995 3.940 1.00 48.09 85 SER A CA 1
ATOM 699 C C . SER A 1 85 ? -0.294 17.961 4.792 1.00 48.09 85 SER A C 1
ATOM 701 O O . SER A 1 85 ? 0.161 16.943 4.269 1.00 48.09 85 SER A O 1
ATOM 703 N N . ASN A 1 86 ? -0.133 18.198 6.094 1.00 53.84 86 ASN A N 1
ATOM 704 C CA . ASN A 1 86 ? 0.638 17.371 7.010 1.00 53.84 86 ASN A CA 1
ATOM 705 C C . ASN A 1 86 ? -0.315 16.545 7.886 1.00 53.84 86 ASN A C 1
ATOM 707 O O . ASN A 1 86 ? -0.979 17.064 8.783 1.00 53.84 86 ASN A O 1
ATOM 711 N N . TRP A 1 87 ? -0.362 15.235 7.644 1.00 52.72 87 TRP A N 1
ATOM 712 C CA . TRP A 1 87 ? -1.144 14.285 8.437 1.00 52.72 87 TRP A CA 1
ATOM 713 C C . TRP A 1 87 ? -0.230 13.460 9.342 1.00 52.72 87 TRP A C 1
ATOM 715 O O . TRP A 1 87 ? 0.795 12.951 8.890 1.00 52.72 87 TRP A O 1
ATOM 725 N N . LEU A 1 88 ? -0.622 13.270 10.606 1.00 56.91 88 LEU A N 1
ATOM 726 C CA . LEU A 1 88 ? 0.077 12.349 11.506 1.00 56.91 88 LEU A CA 1
ATOM 727 C C . LEU A 1 88 ? -0.462 10.928 11.314 1.00 56.91 88 LEU A C 1
ATOM 729 O O . LEU A 1 88 ? -1.651 10.665 11.537 1.00 56.91 88 LEU A O 1
ATOM 733 N N . LEU A 1 89 ? 0.426 10.021 10.908 1.00 60.47 89 LEU A N 1
ATOM 734 C CA . LEU A 1 89 ? 0.166 8.589 10.805 1.00 60.47 89 LEU A CA 1
ATOM 735 C C . LEU A 1 89 ? 0.808 7.869 11.993 1.00 60.47 89 LEU A C 1
ATOM 737 O O . LEU A 1 89 ? 2.012 7.960 12.206 1.00 60.47 89 LEU A O 1
ATOM 741 N N . GLU A 1 90 ? 0.004 7.123 12.743 1.00 62.75 90 GLU A N 1
ATOM 742 C CA . GLU A 1 90 ? 0.495 6.147 13.712 1.00 62.75 90 GLU A CA 1
ATOM 743 C C . GLU A 1 90 ? 0.887 4.889 12.939 1.00 62.75 90 GLU A C 1
ATOM 745 O O . GLU A 1 90 ? 0.050 4.271 12.270 1.00 62.75 90 GLU A O 1
ATOM 750 N N . LEU A 1 91 ? 2.166 4.530 13.029 1.00 65.12 91 LEU A N 1
ATOM 751 C CA . LEU A 1 91 ? 2.705 3.257 12.569 1.00 65.12 91 LEU A CA 1
ATOM 752 C C . LEU A 1 91 ? 2.980 2.397 13.802 1.00 65.12 91 LEU A C 1
ATOM 754 O O . LEU A 1 91 ? 3.586 2.876 14.755 1.00 65.12 91 LEU A O 1
ATOM 758 N N . GLN A 1 92 ? 2.578 1.123 13.780 1.00 60.62 92 GLN A N 1
ATOM 759 C CA . GLN A 1 92 ? 2.614 0.229 14.953 1.00 60.62 92 GLN A CA 1
ATOM 760 C C . GLN A 1 92 ? 4.016 0.003 15.590 1.00 60.62 92 GLN A C 1
ATOM 762 O O . GLN A 1 92 ? 4.117 -0.705 16.583 1.00 60.62 92 GLN A O 1
ATOM 767 N N . HIS A 1 93 ? 5.103 0.575 15.058 1.00 54.88 93 HIS A N 1
ATOM 768 C CA . HIS A 1 93 ? 6.480 0.314 15.512 1.00 54.88 93 HIS A CA 1
ATOM 769 C C . HIS A 1 93 ? 7.337 1.565 15.751 1.00 54.88 93 HIS A C 1
ATOM 771 O O . HIS A 1 93 ? 8.559 1.467 15.717 1.00 54.88 93 HIS A O 1
ATOM 777 N N . LEU A 1 94 ? 6.737 2.724 16.016 1.00 49.06 94 LEU A N 1
ATOM 778 C CA . LEU A 1 94 ? 7.472 3.835 16.625 1.00 49.06 94 LEU A CA 1
ATOM 779 C C . LEU A 1 94 ? 7.034 3.904 18.095 1.00 49.06 94 LEU A C 1
ATOM 781 O O . LEU A 1 94 ? 5.961 4.444 18.362 1.00 49.06 94 LEU A O 1
ATOM 785 N N . PRO A 1 95 ? 7.783 3.281 19.039 1.00 42.94 95 PRO A N 1
ATOM 786 C CA . PRO A 1 95 ? 7.419 3.255 20.459 1.00 42.94 95 PRO A CA 1
ATOM 787 C C . PRO A 1 95 ? 7.536 4.627 21.115 1.00 42.94 95 PRO A C 1
ATOM 789 O O . PRO A 1 95 ? 7.082 4.820 22.231 1.00 42.94 95 PRO A O 1
ATOM 792 N N . ASP A 1 96 ? 8.139 5.576 20.427 1.00 44.09 96 ASP A N 1
ATOM 793 C CA . ASP A 1 96 ? 8.279 6.934 20.879 1.00 44.09 96 ASP A CA 1
ATOM 794 C C . ASP A 1 96 ? 8.274 7.790 19.622 1.00 44.09 96 ASP A C 1
ATOM 796 O O . ASP A 1 96 ? 8.798 7.373 18.582 1.00 44.09 96 ASP A O 1
ATOM 800 N N . GLY A 1 97 ? 7.668 8.966 19.687 1.00 48.03 97 GLY A N 1
ATOM 801 C CA . GLY A 1 97 ? 7.638 9.936 18.597 1.00 48.03 97 GLY A CA 1
ATOM 802 C C . GLY A 1 97 ? 9.015 10.542 18.314 1.00 48.03 97 GLY A C 1
ATOM 803 O O . GLY A 1 97 ? 9.102 11.741 18.074 1.00 48.03 97 GLY A O 1
ATOM 804 N N . SER A 1 98 ? 10.089 9.749 18.359 1.00 45.72 98 SER A N 1
ATOM 805 C CA . SER A 1 98 ? 11.419 10.137 17.916 1.00 45.72 98 SER A CA 1
ATOM 806 C C . SER A 1 98 ? 11.379 10.317 16.403 1.00 45.72 98 SER A C 1
ATOM 808 O O . SER A 1 98 ? 11.535 9.387 15.613 1.00 45.72 98 SER A O 1
ATOM 810 N N . THR A 1 99 ? 11.138 11.558 16.001 1.00 53.81 99 THR A N 1
ATOM 811 C CA . THR A 1 99 ? 11.133 12.057 14.624 1.00 53.81 99 THR A CA 1
ATOM 812 C C . THR A 1 99 ? 12.541 12.140 14.017 1.00 53.81 99 THR A C 1
ATOM 814 O O . THR A 1 99 ? 12.768 12.954 13.125 1.00 53.81 99 THR A O 1
ATOM 817 N N . SER A 1 100 ? 13.515 11.370 14.520 1.00 56.28 100 SER A N 1
ATOM 818 C CA . SER A 1 100 ? 14.900 11.411 14.035 1.00 56.28 100 SER A CA 1
ATOM 819 C C . SER A 1 100 ? 15.064 10.742 12.673 1.00 56.28 100 SER A C 1
ATOM 821 O O . SER A 1 100 ? 15.946 11.126 11.908 1.00 56.28 100 SER A O 1
ATOM 823 N N . ASP A 1 101 ? 14.214 9.760 12.362 1.00 56.41 101 ASP A N 1
ATOM 824 C CA . ASP A 1 101 ? 14.220 9.115 11.056 1.00 56.41 101 ASP A CA 1
ATOM 825 C C . ASP A 1 101 ? 13.436 9.967 10.051 1.00 56.41 101 ASP A C 1
ATOM 827 O O . ASP A 1 101 ? 12.296 10.363 10.326 1.00 56.41 101 ASP A O 1
ATOM 831 N N . PRO A 1 102 ? 14.004 10.239 8.863 1.00 61.03 102 PRO A N 1
ATOM 832 C CA . PRO A 1 102 ? 13.293 10.980 7.842 1.00 61.03 102 PRO A CA 1
ATOM 833 C C . PRO A 1 102 ? 12.025 10.217 7.427 1.00 61.03 102 PRO A C 1
ATOM 835 O O . PRO A 1 102 ? 12.053 8.984 7.309 1.00 61.03 102 PRO A O 1
ATOM 838 N N . PRO A 1 103 ? 10.914 10.925 7.152 1.00 66.31 103 PRO A N 1
ATOM 839 C CA . PRO A 1 103 ? 9.703 10.302 6.643 1.00 66.31 103 PRO A CA 1
ATOM 840 C C . PRO A 1 103 ? 10.013 9.469 5.398 1.00 66.31 103 PRO A C 1
ATOM 842 O O . PRO A 1 103 ? 10.555 9.973 4.411 1.00 66.31 103 PRO A O 1
ATOM 845 N N . LYS A 1 104 ? 9.653 8.184 5.425 1.00 72.38 104 LYS A N 1
ATOM 846 C CA . LYS A 1 104 ? 9.747 7.340 4.233 1.00 72.38 104 LYS A CA 1
ATOM 847 C C . LYS A 1 104 ? 8.611 7.697 3.287 1.00 72.38 104 LYS A C 1
ATOM 849 O O . LYS A 1 104 ? 7.437 7.554 3.625 1.00 72.38 104 LYS A O 1
ATOM 854 N N . LEU A 1 105 ? 8.970 8.176 2.100 1.00 78.62 105 LEU A N 1
ATOM 855 C CA . LEU A 1 105 ? 8.009 8.507 1.058 1.00 78.62 105 LEU A CA 1
ATOM 856 C C . LEU A 1 105 ? 7.575 7.239 0.317 1.00 78.62 105 LEU A C 1
ATOM 858 O O . LEU A 1 105 ? 8.402 6.513 -0.239 1.00 78.62 105 LEU A O 1
ATOM 862 N N . HIS A 1 106 ? 6.265 7.025 0.263 1.00 88.00 106 HIS A N 1
ATOM 863 C CA . HIS A 1 106 ? 5.636 5.971 -0.522 1.00 88.00 106 HIS A CA 1
ATOM 864 C C . HIS A 1 106 ? 4.711 6.591 -1.569 1.00 88.00 106 HIS A C 1
ATOM 866 O O . HIS A 1 106 ? 3.978 7.537 -1.273 1.00 88.00 106 HIS A O 1
ATOM 872 N N . LYS A 1 107 ? 4.719 6.041 -2.783 1.00 92.12 107 LYS A N 1
ATOM 873 C CA . LYS A 1 107 ? 3.794 6.421 -3.856 1.00 92.12 107 LYS A CA 1
ATOM 874 C C . LYS A 1 107 ? 2.577 5.504 -3.821 1.00 92.12 107 LYS A C 1
ATOM 876 O O . LYS A 1 107 ? 2.716 4.296 -3.617 1.00 92.12 107 LYS A O 1
ATOM 881 N N . LEU A 1 108 ? 1.388 6.067 -4.029 1.00 94.75 108 LEU A N 1
ATOM 882 C CA . LEU A 1 108 ? 0.173 5.280 -4.220 1.00 94.75 108 LEU A CA 1
ATOM 883 C C . LEU A 1 108 ? 0.192 4.689 -5.633 1.00 94.75 108 LEU A C 1
ATOM 885 O O . LEU A 1 108 ? 0.010 5.416 -6.605 1.00 94.75 108 LEU A O 1
ATOM 889 N N . MET A 1 109 ? 0.406 3.379 -5.732 1.00 95.62 109 MET A N 1
ATOM 890 C CA . MET A 1 109 ? 0.361 2.654 -7.002 1.00 95.62 109 MET A CA 1
ATOM 891 C C . MET A 1 109 ? -1.075 2.305 -7.385 1.00 95.62 109 MET A C 1
ATOM 893 O O . MET A 1 109 ? -1.425 2.357 -8.554 1.00 95.62 109 MET A O 1
ATOM 897 N N . TYR A 1 110 ? -1.919 1.925 -6.426 1.00 97.94 110 TYR A N 1
ATOM 898 C CA . TYR A 1 110 ? -3.284 1.504 -6.736 1.00 97.94 110 TYR A CA 1
ATOM 899 C C . TYR A 1 110 ? -4.210 1.638 -5.531 1.00 97.94 110 TYR A C 1
ATOM 901 O O . TYR A 1 110 ? -3.845 1.259 -4.420 1.00 97.94 110 TYR A O 1
ATOM 909 N N . ILE A 1 111 ? -5.433 2.102 -5.769 1.00 97.56 111 ILE A N 1
ATOM 910 C CA . ILE A 1 111 ? -6.578 1.941 -4.872 1.00 97.56 111 ILE A CA 1
ATOM 911 C C . ILE A 1 111 ? -7.782 1.484 -5.695 1.00 97.56 111 ILE A C 1
ATOM 913 O O . ILE A 1 111 ? -8.058 2.025 -6.771 1.00 97.56 111 ILE A O 1
ATOM 917 N N . ASN A 1 112 ? -8.493 0.463 -5.214 1.00 96.69 112 ASN A N 1
ATOM 918 C CA . ASN A 1 112 ? -9.727 0.028 -5.863 1.00 96.69 112 ASN A CA 1
ATOM 919 C C . ASN A 1 112 ? -10.916 0.914 -5.458 1.00 96.69 112 ASN A C 1
ATOM 921 O O . ASN A 1 112 ? -10.899 1.570 -4.418 1.00 96.69 112 ASN A O 1
ATOM 925 N N . LYS A 1 113 ? -11.999 0.890 -6.244 1.00 94.81 113 LYS A N 1
ATOM 926 C CA . LYS A 1 113 ? -13.175 1.757 -6.024 1.00 94.81 113 LYS A CA 1
ATOM 927 C C . LYS A 1 113 ? -13.819 1.573 -4.645 1.00 94.81 113 LYS A C 1
ATOM 929 O O . LYS A 1 113 ? -14.332 2.526 -4.068 1.00 94.81 113 LYS A O 1
ATOM 934 N N . GLN A 1 114 ? -13.797 0.350 -4.118 1.00 95.56 114 GLN A N 1
ATOM 935 C CA . GLN A 1 114 ? -14.350 0.008 -2.806 1.00 95.56 114 GLN A CA 1
ATOM 936 C C . GLN A 1 114 ? -13.420 0.408 -1.652 1.00 95.56 114 GLN A C 1
ATOM 938 O O . GLN A 1 114 ? -13.796 0.246 -0.493 1.00 95.56 114 GLN A O 1
ATOM 943 N N . ARG A 1 115 ? -12.208 0.901 -1.955 1.00 96.06 115 ARG A N 1
ATOM 944 C CA . ARG A 1 115 ? -11.152 1.246 -0.989 1.00 96.06 115 ARG A CA 1
ATOM 945 C C . ARG A 1 115 ? -10.816 0.084 -0.052 1.00 96.06 115 ARG A C 1
ATOM 947 O O . ARG A 1 115 ? -10.371 0.283 1.073 1.00 96.06 115 ARG A O 1
ATOM 954 N N . SER A 1 116 ? -11.047 -1.142 -0.517 1.00 96.44 116 SER A N 1
ATOM 955 C CA . SER A 1 116 ? -10.828 -2.384 0.218 1.00 96.44 116 SER A CA 1
ATOM 956 C C . SER A 1 116 ? -9.425 -2.950 0.007 1.00 96.44 116 SER A C 1
ATOM 958 O O . SER A 1 116 ? -9.043 -3.897 0.699 1.00 96.44 116 SER A O 1
ATOM 960 N N . CYS A 1 117 ? -8.676 -2.404 -0.955 1.00 97.69 117 CYS A N 1
ATOM 961 C CA . CYS A 1 117 ? -7.298 -2.757 -1.252 1.00 97.69 117 CYS A CA 1
ATOM 962 C C . CYS A 1 117 ? -6.516 -1.536 -1.746 1.00 97.69 117 CYS A C 1
ATOM 964 O O . CYS A 1 117 ? -6.995 -0.790 -2.604 1.00 97.69 117 CYS A O 1
ATOM 966 N N . LEU A 1 118 ? -5.311 -1.363 -1.209 1.00 97.62 118 LEU A N 1
ATOM 967 C CA . LEU A 1 118 ? -4.361 -0.327 -1.596 1.00 97.62 118 LEU A CA 1
ATOM 968 C C . LEU A 1 118 ? -3.005 -0.968 -1.872 1.00 97.62 118 LEU A C 1
ATOM 970 O O . LEU A 1 118 ? -2.632 -1.925 -1.196 1.00 97.62 118 LEU A O 1
ATOM 974 N N . ILE A 1 119 ? -2.250 -0.420 -2.816 1.00 97.62 119 ILE A N 1
ATOM 975 C CA . ILE A 1 119 ? -0.861 -0.799 -3.060 1.00 97.62 119 ILE A CA 1
ATOM 976 C C . ILE A 1 119 ? -0.017 0.464 -2.999 1.00 97.62 119 ILE A C 1
ATOM 978 O O . ILE A 1 119 ? -0.219 1.398 -3.778 1.00 97.62 119 ILE A O 1
ATOM 982 N N . PHE A 1 120 ? 0.931 0.478 -2.072 1.00 95.44 120 PHE A N 1
ATOM 983 C CA . PHE A 1 120 ? 1.972 1.491 -1.994 1.00 95.44 120 PHE A CA 1
ATOM 984 C C . PHE A 1 120 ? 3.288 0.913 -2.484 1.00 95.44 120 PHE A C 1
ATOM 986 O O . PHE A 1 120 ? 3.575 -0.260 -2.252 1.00 95.44 120 PHE A O 1
ATOM 993 N N . VAL A 1 121 ? 4.103 1.743 -3.120 1.00 93.50 121 VAL A N 1
ATOM 994 C CA . VAL A 1 121 ? 5.462 1.392 -3.531 1.00 93.50 121 VAL A CA 1
ATOM 995 C C . VAL A 1 121 ? 6.440 2.381 -2.908 1.00 93.50 121 VAL A C 1
ATOM 997 O O . VAL A 1 121 ? 6.168 3.584 -2.856 1.00 93.50 121 VAL A O 1
ATOM 1000 N N . GLU A 1 122 ? 7.547 1.885 -2.353 1.00 88.94 122 GLU A N 1
ATOM 1001 C CA . GLU A 1 122 ? 8.648 2.758 -1.929 1.00 88.94 122 GLU A CA 1
ATOM 1002 C C . GLU A 1 122 ? 9.175 3.542 -3.139 1.00 88.94 122 GLU A C 1
ATOM 1004 O O . GLU A 1 122 ? 9.080 3.086 -4.278 1.00 88.94 122 GLU A O 1
ATOM 1009 N N . ASN A 1 123 ? 9.678 4.753 -2.901 1.00 73.31 123 ASN A N 1
ATOM 1010 C CA . ASN A 1 123 ? 10.068 5.664 -3.970 1.00 73.31 123 ASN A CA 1
ATOM 1011 C C . ASN A 1 123 ? 11.164 5.068 -4.877 1.00 73.31 123 ASN A C 1
ATOM 1013 O O . ASN A 1 123 ? 12.345 5.149 -4.543 1.00 73.31 123 ASN A O 1
ATOM 1017 N N . ARG A 1 124 ? 10.759 4.528 -6.033 1.00 81.25 124 ARG A N 1
ATOM 1018 C CA . ARG A 1 124 ? 11.641 4.201 -7.159 1.00 81.25 124 ARG A CA 1
ATOM 1019 C C . ARG A 1 124 ? 11.600 5.299 -8.217 1.00 81.25 124 ARG A C 1
ATOM 1021 O O . ARG A 1 124 ? 10.546 5.918 -8.428 1.00 81.25 124 ARG A O 1
ATOM 1028 N N . LYS A 1 125 ? 12.735 5.561 -8.869 1.00 71.94 125 LYS A N 1
ATOM 1029 C CA . LYS A 1 125 ? 12.850 6.615 -9.900 1.00 71.94 125 LYS A CA 1
ATOM 1030 C C . LYS A 1 125 ? 12.623 6.097 -11.318 1.00 71.94 125 LYS A C 1
ATOM 1032 O O . LYS A 1 125 ? 12.313 6.887 -12.203 1.00 71.94 125 LYS A O 1
ATOM 1037 N N . SER A 1 126 ? 12.784 4.796 -11.533 1.00 78.19 126 SER A N 1
ATOM 1038 C CA . SER A 1 126 ? 12.762 4.169 -12.855 1.00 78.19 126 SER A CA 1
ATOM 1039 C C . SER A 1 126 ? 12.167 2.759 -12.791 1.00 78.19 126 SER A C 1
ATOM 1041 O O . SER A 1 126 ? 12.028 2.190 -11.707 1.00 78.19 126 SER A O 1
ATOM 1043 N N . ALA A 1 127 ? 11.801 2.181 -13.938 1.00 79.25 127 ALA A N 1
ATOM 1044 C CA . ALA A 1 127 ? 11.296 0.806 -13.988 1.00 79.25 127 ALA A CA 1
ATOM 1045 C C . ALA A 1 127 ? 12.413 -0.240 -13.868 1.00 79.25 127 ALA A C 1
ATOM 1047 O O . ALA A 1 127 ? 12.124 -1.414 -13.649 1.00 79.25 127 ALA A O 1
ATOM 1048 N N . ARG A 1 128 ? 13.675 0.188 -13.985 1.00 79.25 128 ARG A N 1
ATOM 1049 C CA . ARG A 1 128 ? 14.868 -0.627 -13.707 1.00 79.25 128 ARG A CA 1
ATOM 1050 C C . ARG A 1 128 ? 15.084 -0.890 -12.217 1.00 79.25 128 ARG A C 1
ATOM 1052 O O . ARG A 1 128 ? 15.807 -1.816 -11.872 1.00 79.25 128 ARG A O 1
ATOM 1059 N N . GLU A 1 129 ? 14.511 -0.065 -11.345 1.00 84.88 129 GLU A N 1
ATOM 1060 C CA . GLU A 1 129 ? 14.597 -0.241 -9.897 1.00 84.88 129 GLU A CA 1
ATOM 1061 C C . GLU A 1 129 ? 13.535 -1.225 -9.397 1.00 84.88 129 GLU A C 1
ATOM 1063 O O . GLU A 1 129 ? 12.352 -1.136 -9.757 1.00 84.88 129 GLU A O 1
ATOM 1068 N N . ASP A 1 130 ? 13.958 -2.130 -8.513 1.00 86.88 130 ASP A N 1
ATOM 1069 C CA . ASP A 1 130 ? 13.074 -3.109 -7.889 1.00 86.88 130 ASP A CA 1
ATOM 1070 C C . ASP A 1 130 ? 11.925 -2.410 -7.155 1.00 86.88 130 ASP A C 1
ATOM 1072 O O . ASP A 1 130 ? 12.119 -1.617 -6.228 1.00 86.88 130 ASP A O 1
ATOM 1076 N N . ALA A 1 131 ? 10.695 -2.729 -7.559 1.00 91.62 131 ALA A N 1
ATOM 1077 C CA . ALA A 1 131 ? 9.510 -2.224 -6.886 1.00 91.62 131 ALA A CA 1
ATOM 1078 C C . ALA A 1 131 ? 9.443 -2.832 -5.485 1.00 91.62 131 ALA A C 1
ATOM 1080 O O . ALA A 1 131 ? 9.344 -4.046 -5.346 1.00 91.62 131 ALA A O 1
ATOM 1081 N N . ARG A 1 132 ? 9.447 -2.006 -4.441 1.00 92.38 132 ARG A N 1
ATOM 1082 C CA . ARG A 1 132 ? 9.236 -2.463 -3.061 1.00 92.38 132 ARG A CA 1
ATOM 1083 C C . ARG A 1 132 ? 7.817 -2.119 -2.647 1.00 92.38 132 ARG A C 1
ATOM 1085 O O . ARG A 1 132 ? 7.531 -1.006 -2.210 1.00 92.38 132 ARG A O 1
ATOM 1092 N N . CYS A 1 133 ? 6.920 -3.073 -2.849 1.00 94.69 133 CYS A N 1
ATOM 1093 C CA . CYS A 1 133 ? 5.486 -2.894 -2.718 1.00 94.69 133 CYS A CA 1
ATOM 1094 C C . CYS A 1 133 ? 4.940 -3.375 -1.375 1.00 94.69 133 CYS A C 1
ATOM 1096 O O . CYS A 1 133 ? 5.362 -4.398 -0.832 1.00 94.69 133 CYS A O 1
ATOM 1098 N N . GLN A 1 134 ? 3.918 -2.677 -0.894 1.00 94.44 134 GLN A N 1
ATOM 1099 C CA . GLN A 1 134 ? 3.083 -3.059 0.235 1.00 94.44 134 GLN A CA 1
ATOM 1100 C C . GLN A 1 134 ? 1.624 -3.073 -0.213 1.00 94.44 134 GLN A C 1
ATOM 1102 O O . GLN A 1 134 ? 1.068 -2.028 -0.554 1.00 94.44 134 GLN A O 1
ATOM 1107 N N . LEU A 1 135 ? 0.995 -4.247 -0.189 1.00 96.56 135 LEU A N 1
ATOM 1108 C CA . LEU A 1 135 ? -0.448 -4.374 -0.358 1.00 96.56 135 LEU A CA 1
ATOM 1109 C C . LEU A 1 135 ? -1.104 -4.263 1.010 1.00 96.56 135 LEU A C 1
ATOM 1111 O O . LEU A 1 135 ? -0.771 -5.001 1.944 1.00 96.56 135 LEU A O 1
ATOM 1115 N N . MET A 1 136 ? -2.053 -3.346 1.117 1.00 96.25 136 MET A N 1
ATOM 1116 C CA . MET A 1 136 ? -2.719 -3.009 2.358 1.00 96.25 136 MET A CA 1
ATOM 1117 C C . MET A 1 136 ? -4.238 -3.138 2.240 1.00 96.25 136 MET A C 1
ATOM 1119 O O . MET A 1 136 ? -4.818 -2.913 1.177 1.00 96.25 136 MET A O 1
ATOM 1123 N N . GLN A 1 137 ? -4.893 -3.470 3.350 1.00 96.88 137 GLN A N 1
ATOM 1124 C CA . GLN A 1 137 ? -6.351 -3.515 3.453 1.00 96.88 137 GLN A CA 1
ATOM 1125 C C . GLN A 1 137 ? -6.822 -2.825 4.739 1.00 96.88 137 GLN A C 1
ATOM 1127 O O . GLN A 1 137 ? -6.223 -3.032 5.800 1.00 96.88 137 GLN A O 1
ATOM 1132 N N . PRO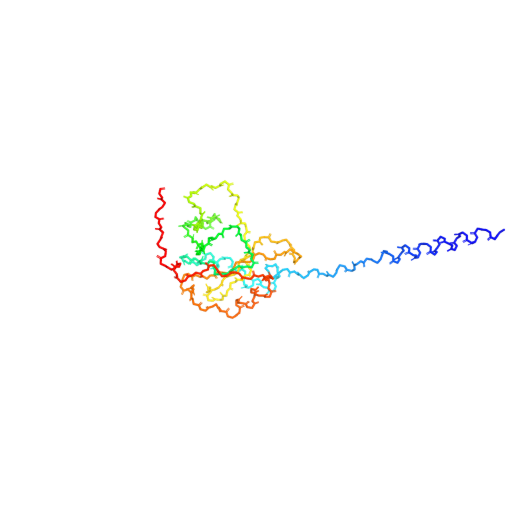 A 1 138 ? -7.917 -2.043 4.697 1.00 95.12 138 PRO A N 1
ATOM 1133 C CA . PRO A 1 138 ? -8.545 -1.536 5.912 1.00 95.12 138 PRO A CA 1
ATOM 1134 C C . PRO A 1 138 ? -8.969 -2.678 6.839 1.00 95.12 138 PRO A C 1
ATOM 1136 O O . PRO A 1 138 ? -9.289 -3.774 6.378 1.00 95.12 138 PRO A O 1
ATOM 1139 N N . ALA A 1 139 ? -9.042 -2.413 8.142 1.00 92.81 139 ALA A N 1
ATOM 1140 C CA . ALA A 1 139 ? -9.396 -3.405 9.161 1.00 92.81 139 ALA A CA 1
ATOM 1141 C C . ALA A 1 139 ? -10.695 -4.179 8.863 1.00 92.81 139 ALA A C 1
ATOM 1143 O O . ALA A 1 139 ? -10.776 -5.368 9.169 1.00 92.81 139 ALA A O 1
ATOM 1144 N N . ALA A 1 140 ? -11.678 -3.525 8.233 1.00 93.12 140 ALA A N 1
ATOM 1145 C CA . ALA A 1 140 ? -12.944 -4.134 7.821 1.00 93.12 140 ALA A CA 1
ATOM 1146 C C . ALA A 1 140 ? -12.776 -5.252 6.772 1.00 93.12 140 ALA A C 1
ATOM 1148 O O . ALA A 1 140 ? -13.575 -6.183 6.734 1.00 93.12 140 ALA A O 1
ATOM 1149 N N . PHE A 1 141 ? -11.727 -5.182 5.949 1.00 94.94 141 PHE A N 1
ATOM 1150 C CA . PHE A 1 141 ? -11.447 -6.134 4.869 1.00 94.94 141 PHE A CA 1
ATOM 1151 C C . PHE A 1 141 ? -10.269 -7.059 5.184 1.00 94.94 141 PHE A C 1
ATOM 1153 O O . PHE A 1 141 ? -10.186 -8.163 4.647 1.00 94.94 141 PHE A O 1
ATOM 1160 N N . ALA A 1 142 ? -9.367 -6.630 6.068 1.00 92.19 142 ALA A N 1
ATOM 1161 C CA . ALA A 1 142 ? -8.190 -7.393 6.447 1.00 92.19 142 ALA A CA 1
ATOM 1162 C C . ALA A 1 142 ? -8.576 -8.772 7.019 1.00 92.19 142 ALA A C 1
ATOM 1164 O O . ALA A 1 142 ? -9.527 -8.911 7.796 1.00 92.19 142 ALA A O 1
ATOM 1165 N N . GLY A 1 143 ? -7.851 -9.814 6.607 1.00 87.75 143 GLY A N 1
ATOM 1166 C CA . GLY A 1 143 ? -8.151 -11.213 6.940 1.00 87.75 143 GLY A CA 1
ATOM 1167 C C . GLY A 1 143 ? -9.285 -11.841 6.126 1.00 87.75 143 GLY A C 1
ATOM 1168 O O . GLY A 1 143 ? -9.569 -13.021 6.311 1.00 87.75 143 GLY A O 1
ATOM 1169 N N . GLY A 1 144 ? -9.931 -11.070 5.250 1.00 90.44 144 GLY A N 1
ATOM 1170 C CA . GLY A 1 144 ? -10.795 -11.585 4.196 1.00 90.44 144 GLY A CA 1
ATOM 1171 C C . GLY A 1 144 ? -10.011 -11.919 2.925 1.00 90.44 144 GLY A C 1
ATOM 1172 O O . GLY A 1 144 ? -8.783 -12.009 2.920 1.00 90.44 144 GLY A O 1
ATOM 1173 N N . ARG A 1 145 ? -10.743 -12.093 1.821 1.00 94.44 145 ARG A N 1
ATOM 1174 C CA . ARG A 1 145 ? -10.148 -12.270 0.490 1.00 94.44 145 ARG A CA 1
ATOM 1175 C C . ARG A 1 145 ? -9.663 -10.926 -0.057 1.00 94.44 145 ARG A C 1
ATOM 1177 O O . ARG A 1 145 ? -10.341 -9.909 0.086 1.00 94.44 145 ARG A O 1
ATOM 1184 N N . ILE A 1 146 ? -8.515 -10.940 -0.725 1.00 96.81 146 ILE A N 1
ATOM 1185 C CA . ILE A 1 146 ? -8.010 -9.784 -1.471 1.00 96.81 146 ILE A CA 1
ATOM 1186 C C . ILE A 1 146 ? -8.744 -9.730 -2.822 1.00 96.81 146 ILE A C 1
ATOM 1188 O O . ILE A 1 146 ? -8.867 -10.774 -3.469 1.00 96.81 146 ILE A O 1
ATOM 1192 N N . PRO A 1 147 ? -9.240 -8.558 -3.266 1.00 98.00 147 PRO A N 1
ATOM 1193 C CA . PRO A 1 147 ? -9.838 -8.413 -4.593 1.00 98.00 147 PRO A CA 1
ATOM 1194 C C . PRO A 1 147 ? -8.882 -8.871 -5.704 1.00 98.00 147 PRO A C 1
ATOM 1196 O O . PRO A 1 147 ? -7.711 -8.489 -5.704 1.00 98.00 147 PRO A O 1
ATOM 1199 N N . LEU A 1 148 ? -9.384 -9.657 -6.664 1.00 97.44 148 LEU A N 1
ATOM 1200 C CA . LEU A 1 148 ? -8.568 -10.244 -7.739 1.00 97.44 148 LEU A CA 1
ATOM 1201 C C . LEU A 1 148 ? -7.832 -9.181 -8.561 1.00 97.44 148 LEU A C 1
ATOM 1203 O O . LEU A 1 148 ? -6.639 -9.302 -8.800 1.00 97.44 148 LEU A O 1
ATOM 1207 N N . GLU A 1 149 ? -8.522 -8.099 -8.916 1.00 97.06 149 GLU A N 1
ATOM 1208 C CA . GLU A 1 149 ? -7.951 -6.911 -9.565 1.00 97.06 149 GLU A CA 1
ATOM 1209 C C . GLU A 1 149 ? -6.726 -6.346 -8.834 1.00 97.06 149 GLU A C 1
ATOM 1211 O O . GLU A 1 149 ? -5.735 -5.993 -9.467 1.00 97.06 149 GLU A O 1
ATOM 1216 N N . CYS A 1 150 ? -6.761 -6.320 -7.501 1.00 97.56 150 CYS A N 1
ATOM 1217 C CA . CYS A 1 150 ? -5.661 -5.811 -6.699 1.00 97.56 150 CYS A CA 1
ATOM 1218 C C . CYS A 1 150 ? -4.471 -6.777 -6.729 1.00 97.56 150 CYS A C 1
ATOM 1220 O O . CYS A 1 150 ? -3.333 -6.344 -6.881 1.00 97.56 150 CYS A O 1
ATOM 1222 N N . LEU A 1 151 ? -4.731 -8.088 -6.652 1.00 97.12 151 LEU A N 1
ATOM 1223 C CA . LEU A 1 151 ? -3.687 -9.106 -6.805 1.00 97.12 151 LEU A CA 1
ATOM 1224 C C . LEU A 1 151 ? -3.045 -9.061 -8.193 1.00 97.12 151 LEU A C 1
ATOM 1226 O O . LEU A 1 151 ? -1.830 -9.198 -8.289 1.00 97.12 151 LEU A O 1
ATOM 1230 N N . TYR A 1 152 ? -3.825 -8.838 -9.253 1.00 97.44 152 TYR A N 1
ATOM 1231 C CA . TYR A 1 152 ? -3.274 -8.699 -10.601 1.00 97.44 152 TYR A CA 1
ATOM 1232 C C . TYR A 1 152 ? -2.338 -7.498 -10.709 1.00 97.44 152 TYR A C 1
ATOM 1234 O O . TYR A 1 152 ? -1.220 -7.653 -11.192 1.00 97.44 152 TYR A O 1
ATOM 1242 N N . VAL A 1 153 ? -2.750 -6.327 -10.209 1.00 97.19 153 VAL A N 1
ATOM 1243 C CA . VAL A 1 153 ? -1.884 -5.138 -10.211 1.00 97.19 153 VAL A CA 1
ATOM 1244 C C . VAL A 1 153 ? -0.622 -5.379 -9.382 1.00 97.19 153 VAL A C 1
ATOM 1246 O O . VAL A 1 153 ? 0.466 -5.042 -9.842 1.00 97.19 153 VAL A O 1
ATOM 1249 N N . PHE A 1 154 ? -0.742 -6.000 -8.205 1.00 97.31 154 PHE A N 1
ATOM 1250 C CA . PHE A 1 154 ? 0.407 -6.316 -7.357 1.00 97.31 154 PHE A CA 1
ATOM 1251 C C . PHE A 1 154 ? 1.385 -7.263 -8.062 1.00 97.31 154 PHE A C 1
ATOM 1253 O O . PHE A 1 154 ? 2.553 -6.929 -8.221 1.00 97.31 154 PHE A O 1
ATOM 1260 N N . ASN A 1 155 ? 0.913 -8.409 -8.548 1.00 95.75 155 ASN A N 1
ATOM 1261 C CA . ASN A 1 155 ? 1.776 -9.429 -9.146 1.00 95.75 155 ASN A CA 1
ATOM 1262 C C . ASN A 1 155 ? 2.447 -8.959 -10.447 1.00 95.75 155 ASN A C 1
ATOM 1264 O O . ASN A 1 155 ? 3.587 -9.330 -10.704 1.00 95.75 155 ASN A O 1
ATOM 1268 N N . ASP A 1 156 ? 1.765 -8.138 -11.252 1.00 95.06 156 ASP A N 1
ATOM 1269 C CA . ASP A 1 156 ? 2.312 -7.611 -12.513 1.00 95.06 156 ASP A CA 1
ATOM 1270 C C . ASP A 1 156 ? 3.382 -6.527 -12.290 1.00 95.06 156 ASP A C 1
ATOM 1272 O O . ASP A 1 156 ? 4.259 -6.331 -13.130 1.00 95.06 156 ASP A O 1
ATOM 1276 N N . ASN A 1 157 ? 3.336 -5.819 -11.154 1.00 94.00 157 ASN A N 1
ATOM 1277 C CA . ASN A 1 157 ? 4.161 -4.625 -10.930 1.00 94.00 157 ASN A CA 1
ATOM 1278 C C . ASN A 1 157 ? 5.163 -4.748 -9.774 1.00 94.00 157 ASN A C 1
ATOM 1280 O O . ASN A 1 157 ? 6.017 -3.871 -9.625 1.00 94.00 157 ASN A O 1
ATOM 1284 N N . CYS A 1 158 ? 5.082 -5.821 -8.985 1.00 94.06 158 CYS A N 1
ATOM 1285 C CA . CYS A 1 158 ? 5.881 -6.047 -7.782 1.00 94.06 158 CYS A CA 1
ATOM 1286 C C . CYS A 1 158 ? 6.601 -7.404 -7.863 1.00 94.06 158 CYS A C 1
ATOM 1288 O O . CYS A 1 158 ? 6.156 -8.376 -7.248 1.00 94.06 158 CYS A O 1
ATOM 1290 N N . PRO A 1 159 ? 7.703 -7.499 -8.632 1.00 90.25 159 PRO A N 1
ATOM 1291 C CA . PRO A 1 159 ? 8.405 -8.759 -8.853 1.00 90.25 159 PRO A CA 1
ATOM 1292 C C . PRO A 1 159 ? 9.068 -9.284 -7.572 1.00 90.25 159 PRO A C 1
ATOM 1294 O O . PRO A 1 159 ? 9.348 -8.530 -6.642 1.00 90.25 159 PRO A O 1
ATOM 1297 N N . GLY A 1 160 ? 9.363 -10.582 -7.541 1.00 89.00 160 GLY A N 1
ATOM 1298 C CA . GLY A 1 160 ? 10.069 -11.227 -6.432 1.00 89.00 160 GLY A CA 1
ATOM 1299 C C . GLY A 1 160 ? 9.161 -11.953 -5.437 1.00 89.00 160 GLY A C 1
ATOM 1300 O O . GLY A 1 160 ? 7.947 -12.070 -5.606 1.00 89.00 160 GLY A O 1
ATOM 1301 N N . SER A 1 161 ? 9.784 -12.506 -4.396 1.00 89.88 161 SER A N 1
ATOM 1302 C CA . SER A 1 161 ? 9.096 -13.337 -3.408 1.00 89.88 161 SER A CA 1
ATOM 1303 C C . SER A 1 161 ? 8.171 -12.509 -2.524 1.00 89.88 161 SER A C 1
ATOM 1305 O O . SER A 1 161 ? 8.589 -11.553 -1.872 1.00 89.88 161 SER A O 1
ATOM 1307 N N . THR A 1 162 ? 6.910 -12.927 -2.447 1.00 91.69 162 THR A N 1
ATOM 1308 C CA . THR A 1 162 ? 5.904 -12.280 -1.604 1.00 91.69 162 THR A CA 1
ATOM 1309 C C . THR A 1 162 ? 5.857 -12.910 -0.217 1.00 91.69 162 THR A C 1
ATOM 1311 O O . THR A 1 162 ? 5.840 -14.131 -0.071 1.00 91.69 162 THR A O 1
ATOM 1314 N N . VAL A 1 163 ? 5.776 -12.070 0.812 1.00 90.38 163 VAL A N 1
ATOM 1315 C CA . VAL A 1 163 ? 5.600 -12.477 2.208 1.00 90.38 163 VAL A CA 1
ATOM 1316 C C . VAL A 1 163 ? 4.298 -11.887 2.737 1.00 90.38 163 VAL A C 1
ATOM 1318 O O . VAL A 1 163 ? 4.079 -10.677 2.668 1.00 90.38 163 VAL A O 1
ATOM 1321 N N . THR A 1 164 ? 3.441 -12.740 3.299 1.00 91.31 164 THR A N 1
ATOM 1322 C CA . THR A 1 164 ? 2.231 -12.313 4.016 1.00 91.31 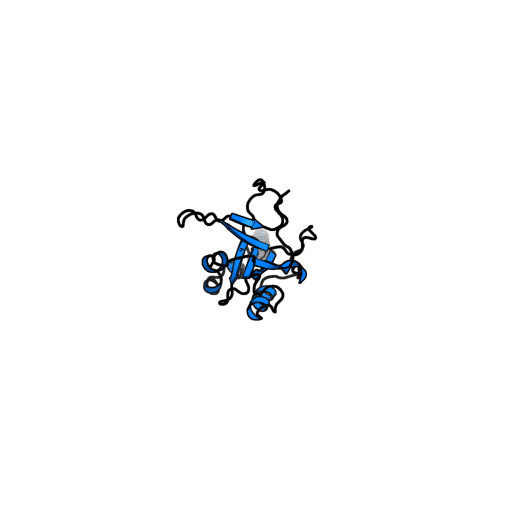164 THR A CA 1
ATOM 1323 C C . THR A 1 164 ? 2.586 -12.030 5.473 1.00 91.31 164 THR A C 1
ATOM 1325 O O . THR A 1 164 ? 3.090 -12.911 6.169 1.00 91.31 164 THR A O 1
ATOM 1328 N N . ILE A 1 165 ? 2.328 -10.807 5.941 1.00 88.19 165 ILE A N 1
ATOM 1329 C CA . ILE A 1 165 ? 2.673 -10.371 7.309 1.00 88.19 165 ILE A CA 1
ATOM 1330 C C . ILE A 1 165 ? 1.448 -10.119 8.191 1.00 88.19 165 ILE A C 1
ATOM 1332 O O . ILE A 1 165 ? 1.569 -9.976 9.412 1.00 88.19 165 ILE A O 1
ATOM 1336 N N . TYR A 1 166 ? 0.258 -10.099 7.594 1.00 90.50 166 TYR A N 1
ATOM 1337 C CA . TYR A 1 166 ? -0.989 -10.077 8.338 1.00 90.50 166 TYR A CA 1
ATOM 1338 C C . TYR A 1 166 ? -1.365 -11.477 8.829 1.00 90.50 166 TYR A C 1
ATOM 1340 O O . TYR A 1 166 ? -1.310 -12.455 8.087 1.00 90.50 166 TYR A O 1
ATOM 1348 N N . ARG A 1 167 ? -1.796 -11.563 10.087 1.00 89.44 167 ARG A N 1
ATOM 1349 C CA . ARG A 1 167 ? -2.306 -12.780 10.727 1.00 89.44 167 ARG A CA 1
ATOM 1350 C C . ARG A 1 167 ? -3.680 -12.513 11.347 1.00 89.44 167 ARG A C 1
ATOM 1352 O O . ARG A 1 167 ? -3.946 -11.380 11.744 1.00 89.44 167 ARG A O 1
ATOM 1359 N N . PRO A 1 168 ? -4.536 -13.534 11.526 1.00 87.38 168 PRO A N 1
ATOM 1360 C CA . PRO A 1 168 ? -5.849 -13.355 12.155 1.00 87.38 168 PRO A CA 1
ATOM 1361 C C . PRO A 1 168 ? -5.802 -12.660 13.530 1.00 87.38 168 PRO A C 1
ATOM 1363 O O . PRO A 1 168 ? -6.659 -11.829 13.831 1.00 87.38 168 PRO A O 1
ATOM 1366 N N . LEU A 1 169 ? -4.753 -12.913 14.324 1.00 86.44 169 LEU A N 1
ATOM 1367 C CA . LEU A 1 169 ? -4.543 -12.277 15.633 1.00 86.44 169 LEU A CA 1
ATOM 1368 C C . LEU A 1 169 ? -4.367 -10.750 15.560 1.00 86.44 169 LEU A C 1
ATOM 1370 O O . LEU A 1 169 ? -4.615 -10.058 16.543 1.00 86.44 169 LEU A O 1
ATOM 1374 N N . CYS A 1 170 ? -3.994 -10.192 14.402 1.00 86.75 170 CYS A N 1
ATOM 1375 C CA . CYS A 1 170 ? -3.768 -8.755 14.243 1.00 86.75 170 CYS A CA 1
ATOM 1376 C C . CYS A 1 170 ? -5.032 -7.918 14.499 1.00 86.75 170 CYS A C 1
ATOM 1378 O O . CYS A 1 170 ? -4.923 -6.747 14.870 1.00 86.75 170 CYS A O 1
ATOM 1380 N N . LYS A 1 171 ? -6.230 -8.509 14.339 1.00 80.62 171 LYS A N 1
ATOM 1381 C CA . LYS A 1 171 ? -7.510 -7.866 14.698 1.00 80.62 171 LYS A CA 1
ATOM 1382 C C . LYS A 1 171 ? -7.672 -7.688 16.205 1.00 80.62 171 LYS A C 1
ATOM 1384 O O . LYS A 1 171 ? -8.331 -6.754 16.643 1.00 80.62 171 LYS A O 1
ATOM 1389 N N . GLN A 1 172 ? -7.092 -8.600 16.979 1.00 77.62 172 GLN A N 1
ATOM 1390 C CA . GLN A 1 172 ? -7.279 -8.699 18.424 1.00 77.62 172 GLN A CA 1
ATOM 1391 C C . GLN A 1 172 ? -6.243 -7.886 19.205 1.00 77.62 172 GLN A C 1
ATOM 1393 O O . GLN A 1 172 ? -6.458 -7.601 20.381 1.00 77.62 172 GLN A O 1
ATOM 1398 N N . LEU A 1 173 ? -5.141 -7.481 18.559 1.00 71.50 173 LEU A N 1
ATOM 1399 C CA . LEU A 1 173 ? -4.128 -6.623 19.166 1.00 71.50 173 LEU A CA 1
ATOM 1400 C C . LEU A 1 173 ? -4.741 -5.259 19.525 1.00 71.50 173 LEU A C 1
ATOM 1402 O O . LEU A 1 173 ? -4.903 -4.366 18.680 1.00 71.50 173 LEU A O 1
ATOM 1406 N N . ARG A 1 174 ? -5.097 -5.105 20.804 1.00 60.34 174 ARG A N 1
ATOM 1407 C CA . ARG A 1 174 ? -5.383 -3.807 21.421 1.00 60.34 174 ARG A CA 1
ATOM 1408 C C . ARG A 1 174 ? -4.099 -2.980 21.398 1.00 60.34 174 ARG A C 1
ATOM 1410 O O . ARG A 1 174 ? -3.008 -3.533 21.500 1.00 60.34 174 ARG A O 1
ATOM 1417 N N . VAL A 1 175 ? -4.236 -1.667 21.221 1.00 55.38 175 VAL A N 1
ATOM 1418 C CA . VAL A 1 175 ? -3.124 -0.734 21.443 1.00 55.38 175 VAL A CA 1
ATOM 1419 C C . VAL A 1 175 ? -2.694 -0.951 22.892 1.00 55.38 175 VAL A C 1
ATOM 1421 O O . VAL A 1 175 ? -3.477 -0.661 23.795 1.00 55.38 175 VAL A O 1
ATOM 1424 N N . LEU A 1 176 ? -1.523 -1.550 23.125 1.00 43.97 176 LEU A N 1
ATOM 1425 C CA . LEU A 1 176 ? -0.913 -1.422 24.442 1.00 43.97 176 LEU A CA 1
ATOM 1426 C C . LEU A 1 176 ? -0.640 0.077 24.600 1.00 43.97 176 LEU A C 1
ATOM 1428 O O . LEU A 1 176 ? -0.063 0.657 23.676 1.00 43.97 176 LEU A O 1
ATOM 1432 N N . PRO A 1 177 ? -1.112 0.725 25.678 1.00 32.44 177 PRO A N 1
ATOM 1433 C CA . PRO A 1 177 ? -0.743 2.110 25.917 1.00 32.44 177 PRO A CA 1
ATOM 1434 C C . PRO A 1 177 ? 0.791 2.205 25.906 1.00 32.44 177 PRO A C 1
ATOM 1436 O O . PRO A 1 177 ? 1.444 1.266 26.384 1.00 32.44 177 PRO A O 1
ATOM 1439 N N . PRO A 1 178 ? 1.372 3.273 25.330 1.00 40.50 178 PRO A N 1
ATOM 1440 C CA . PRO A 1 178 ? 2.799 3.520 25.490 1.00 40.50 178 PRO A CA 1
ATOM 1441 C C . PRO A 1 178 ? 3.114 3.495 26.993 1.00 40.50 178 PRO A C 1
ATOM 1443 O O . PRO A 1 178 ? 2.357 4.060 27.787 1.00 40.50 178 PRO A O 1
ATOM 1446 N N . LYS A 1 179 ? 4.145 2.732 27.371 1.00 32.69 179 LYS A N 1
ATOM 1447 C CA . LYS A 1 179 ? 4.681 2.754 28.735 1.00 32.69 179 LYS A CA 1
ATOM 1448 C C . LYS A 1 179 ? 5.377 4.079 28.987 1.00 32.69 179 LYS A C 1
ATOM 1450 O O . LYS A 1 179 ? 6.024 4.562 28.034 1.00 32.69 179 LYS A O 1
#

Organism: Amblyomma parvum (NCBI:txid251391)